Protein AF-A0A0C2XCM2-F1 (afdb_monomer_lite)

Secondary structure (DSSP, 8-state):
--TTPPPTT-HHHHHHHHHHHHHHHHHHHHHHHHHH-SPP------PPP-------PPPPPPPSSS-SS-BTTBPPPP-HHHHHHHS---SB-TTT--BSS-GGG---SS-TTT--HHHHHHHHHHHHHHHHT-------------PPPP-------

Structure (mmCIF, N/CA/C/O backbone):
data_AF-A0A0C2XCM2-F1
#
_entry.id   AF-A0A0C2XCM2-F1
#
loop_
_atom_site.group_PDB
_atom_site.id
_atom_site.type_symbol
_atom_site.label_atom_id
_atom_site.label_alt_id
_atom_site.label_comp_id
_atom_site.label_asym_id
_atom_site.label_entity_id
_atom_site.label_seq_id
_atom_site.pdbx_PDB_ins_code
_atom_site.Cartn_x
_atom_site.Cartn_y
_atom_site.Cartn_z
_atom_site.occupancy
_atom_site.B_iso_or_equiv
_atom_site.auth_seq_id
_atom_site.auth_comp_id
_atom_site.auth_asym_id
_atom_site.auth_atom_id
_atom_site.pdbx_PDB_model_num
ATOM 1 N N . MET A 1 1 ? -7.617 -12.799 18.771 1.00 47.28 1 MET A N 1
ATOM 2 C CA . MET A 1 1 ? -8.339 -11.601 19.252 1.00 47.28 1 MET A CA 1
ATOM 3 C C . MET A 1 1 ? -7.652 -10.381 18.660 1.00 47.28 1 MET A C 1
ATOM 5 O O . MET A 1 1 ? -6.436 -10.303 18.766 1.00 47.28 1 MET A O 1
ATOM 9 N N . ALA A 1 2 ? -8.380 -9.508 17.959 1.00 50.03 2 ALA A N 1
ATOM 10 C CA . ALA A 1 2 ? -7.797 -8.328 17.320 1.00 50.03 2 ALA A CA 1
ATOM 11 C C . ALA A 1 2 ? -7.305 -7.348 18.397 1.00 50.03 2 ALA A C 1
ATOM 13 O O . ALA A 1 2 ? -8.089 -6.881 19.223 1.00 50.03 2 ALA A O 1
ATOM 14 N N . THR A 1 3 ? -6.002 -7.085 18.425 1.00 58.81 3 THR A N 1
ATOM 15 C CA . THR A 1 3 ? -5.361 -6.182 19.384 1.00 58.81 3 THR A CA 1
ATOM 16 C C . THR A 1 3 ? -5.886 -4.763 19.172 1.00 58.81 3 THR A C 1
ATOM 18 O O . THR A 1 3 ? -5.585 -4.153 18.151 1.00 58.81 3 THR A O 1
ATOM 21 N N . GLY A 1 4 ? -6.699 -4.259 20.106 1.00 74.12 4 GLY A N 1
ATOM 22 C CA . GLY A 1 4 ? -7.236 -2.892 20.068 1.00 74.12 4 GLY A CA 1
ATOM 23 C C . GLY A 1 4 ? -8.758 -2.774 20.156 1.00 74.12 4 GLY A C 1
ATOM 24 O O . GLY A 1 4 ? -9.251 -1.661 20.294 1.00 74.12 4 GLY A O 1
ATOM 25 N N . ARG A 1 5 ? -9.514 -3.882 20.119 1.00 87.19 5 ARG A N 1
ATOM 26 C CA . ARG A 1 5 ? -10.965 -3.852 20.369 1.00 87.19 5 ARG A CA 1
ATOM 27 C C . ARG A 1 5 ? -11.254 -3.907 21.884 1.00 87.19 5 ARG A C 1
ATOM 29 O O . ARG A 1 5 ? -10.887 -4.909 22.502 1.00 87.19 5 ARG A O 1
ATOM 36 N N . PRO A 1 6 ? -11.908 -2.889 22.481 1.00 90.56 6 PRO A N 1
ATOM 37 C CA . PRO A 1 6 ? -12.364 -2.925 23.869 1.00 90.56 6 PRO A CA 1
ATOM 38 C C . PRO A 1 6 ? -13.376 -4.054 24.086 1.00 90.56 6 PRO A C 1
ATOM 40 O O . PRO A 1 6 ? -14.078 -4.457 23.158 1.00 90.56 6 PRO A O 1
ATOM 43 N N . SER A 1 7 ? -13.458 -4.584 25.308 1.00 88.81 7 SER A N 1
ATOM 44 C CA . SER A 1 7 ? -14.455 -5.604 25.640 1.00 88.81 7 SER A CA 1
ATOM 45 C C . SER A 1 7 ? -15.872 -5.024 25.581 1.00 88.81 7 SER A C 1
ATOM 47 O O . SER A 1 7 ? -16.111 -3.902 26.022 1.00 88.81 7 SER A O 1
ATOM 49 N N . ASP A 1 8 ? -16.836 -5.800 25.078 1.00 85.31 8 ASP A N 1
ATOM 50 C CA . ASP A 1 8 ? -18.230 -5.348 24.905 1.00 85.31 8 ASP A CA 1
ATOM 51 C C . ASP A 1 8 ? -18.945 -5.045 26.245 1.00 85.31 8 ASP A C 1
ATOM 53 O O . ASP A 1 8 ? -19.976 -4.384 26.268 1.00 85.31 8 ASP A O 1
ATOM 57 N N . VAL A 1 9 ? -18.379 -5.482 27.377 1.00 89.94 9 VAL A N 1
ATOM 58 C CA . VAL A 1 9 ? -18.895 -5.214 28.733 1.00 89.94 9 VAL A CA 1
ATOM 59 C C . VAL A 1 9 ? -18.453 -3.838 29.259 1.00 89.94 9 VAL A C 1
ATOM 61 O O . VAL A 1 9 ? -19.099 -3.279 30.142 1.00 89.94 9 VAL A O 1
ATOM 64 N N . ASN A 1 10 ? -17.366 -3.264 28.730 1.00 86.56 10 ASN A N 1
ATOM 65 C CA . ASN A 1 10 ? -16.818 -1.994 29.203 1.00 86.56 10 ASN A CA 1
ATOM 66 C C . ASN A 1 10 ? -17.218 -0.828 28.282 1.00 86.56 10 ASN A C 1
ATOM 68 O O . ASN A 1 10 ? -16.499 -0.486 27.340 1.00 86.56 10 ASN A O 1
ATOM 72 N N . ALA A 1 11 ? -18.351 -0.191 28.585 1.00 89.94 11 ALA A N 1
ATOM 73 C CA . ALA A 1 11 ? -18.872 0.943 27.819 1.00 89.94 11 ALA A CA 1
ATOM 74 C C . ALA A 1 11 ? -17.914 2.152 27.787 1.00 89.94 11 ALA A C 1
ATOM 76 O O . ALA A 1 11 ? -17.790 2.813 26.755 1.00 89.94 11 ALA A O 1
ATOM 77 N N . GLU A 1 12 ? -17.182 2.416 28.874 1.00 93.12 12 GLU A N 1
ATOM 78 C CA . GLU A 1 12 ? -16.211 3.520 28.918 1.00 93.12 12 GLU A CA 1
ATOM 79 C C . GLU A 1 12 ? -15.021 3.281 27.978 1.00 93.12 12 GLU A C 1
ATOM 81 O O . GLU A 1 12 ? -14.513 4.216 27.354 1.00 93.12 12 GLU A O 1
ATOM 86 N N . GLY A 1 13 ? -14.611 2.021 27.801 1.00 93.31 13 GLY A N 1
ATOM 87 C CA . GLY A 1 13 ? -13.574 1.637 26.838 1.00 93.31 13 GLY A CA 1
ATOM 88 C C . GLY A 1 13 ? -13.958 1.957 25.389 1.00 93.31 13 GLY A C 1
ATOM 89 O O . GLY A 1 13 ? -13.124 2.395 24.601 1.00 93.31 13 GLY A O 1
ATOM 90 N N . TRP A 1 14 ? -15.235 1.797 25.042 1.00 93.31 14 TRP A N 1
ATOM 91 C CA . TRP A 1 14 ? -15.751 2.177 23.725 1.00 93.31 14 TRP A CA 1
ATOM 92 C C . TRP A 1 14 ? -15.845 3.686 23.544 1.00 93.31 14 TRP A C 1
ATOM 94 O O . TRP A 1 14 ? -15.472 4.199 22.489 1.00 93.31 14 TRP A O 1
ATOM 104 N N . TYR A 1 15 ? -16.304 4.399 24.572 1.00 94.75 15 TYR A N 1
ATOM 105 C CA . TYR A 1 15 ? -16.401 5.855 24.532 1.00 94.75 15 TYR A CA 1
ATOM 106 C C . TYR A 1 15 ? -15.025 6.511 24.360 1.00 94.75 15 TYR A C 1
ATOM 108 O O . TYR A 1 15 ? -14.832 7.349 23.482 1.00 94.75 15 TYR A O 1
ATOM 116 N N . THR A 1 16 ? -14.040 6.083 25.149 1.00 93.94 16 THR A N 1
ATOM 117 C CA . THR A 1 16 ? -12.657 6.577 25.046 1.00 93.94 16 THR A CA 1
ATOM 118 C C . THR A 1 16 ? -12.030 6.275 23.688 1.00 93.94 16 THR A C 1
ATOM 120 O O . THR A 1 16 ? -11.418 7.165 23.096 1.00 93.94 16 THR A O 1
ATOM 123 N N . LEU A 1 17 ? -12.232 5.067 23.151 1.00 93.50 17 LEU A N 1
ATOM 124 C CA . LEU A 1 17 ? -11.760 4.719 21.812 1.00 93.50 17 LEU A CA 1
ATOM 125 C C . LEU A 1 17 ? -12.400 5.608 20.736 1.00 93.50 17 LEU A C 1
ATOM 127 O O . LEU A 1 17 ? -11.699 6.075 19.841 1.00 93.50 17 LEU A O 1
ATOM 131 N N . ALA A 1 18 ? -13.707 5.866 20.823 1.00 94.50 18 ALA A N 1
ATOM 132 C CA . ALA A 1 18 ? -14.404 6.735 19.877 1.00 94.50 18 ALA A CA 1
ATOM 133 C C . ALA A 1 18 ? -13.827 8.161 19.892 1.00 94.50 18 ALA A C 1
ATOM 135 O O . ALA A 1 18 ? -13.472 8.689 18.839 1.00 94.50 18 ALA A O 1
ATOM 136 N N . VAL A 1 19 ? -13.622 8.733 21.084 1.00 96.62 19 VAL A N 1
ATOM 137 C CA . VAL A 1 19 ? -12.987 10.053 21.245 1.00 96.62 19 VAL A CA 1
ATOM 138 C C . VAL A 1 19 ? -11.575 10.067 20.654 1.00 96.62 19 VAL A C 1
ATOM 140 O O . VAL A 1 19 ? -11.204 11.015 19.963 1.00 96.62 19 VAL A O 1
ATOM 143 N N . GLN A 1 20 ? -10.787 9.015 20.885 1.00 94.94 20 GLN A N 1
ATOM 144 C CA . GLN A 1 20 ? -9.439 8.907 20.332 1.00 94.94 20 GLN A CA 1
ATOM 145 C C . GLN A 1 20 ? -9.450 8.840 18.796 1.00 94.94 20 GLN A C 1
ATOM 147 O O . GLN A 1 20 ? -8.606 9.457 18.148 1.00 94.94 20 GLN A O 1
ATOM 152 N N . LEU A 1 21 ? -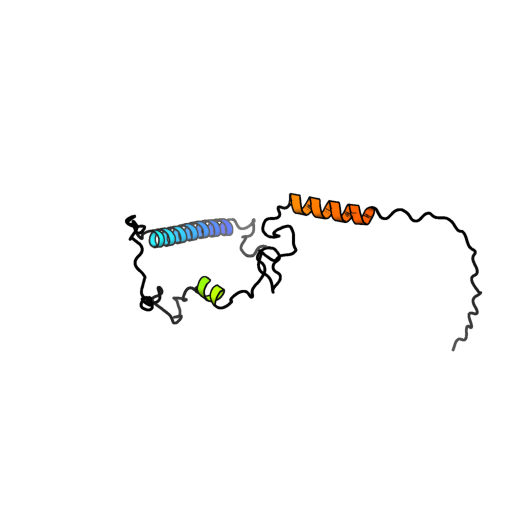10.399 8.118 18.194 1.00 95.38 21 LEU A N 1
ATOM 153 C CA . LEU A 1 21 ? -10.536 8.043 16.736 1.00 95.38 21 LEU A CA 1
ATOM 154 C C . LEU A 1 21 ? -10.906 9.399 16.122 1.00 95.38 21 LEU A C 1
ATOM 156 O O . LEU A 1 21 ? -10.358 9.756 15.076 1.00 95.38 21 LEU A O 1
ATOM 160 N N . ASP A 1 22 ? -11.777 10.165 16.776 1.00 96.69 22 ASP A N 1
ATOM 161 C CA . ASP A 1 22 ? -12.138 11.514 16.331 1.00 96.69 22 ASP A CA 1
ATOM 162 C C . ASP A 1 22 ? -10.955 12.483 16.448 1.00 96.69 22 ASP A C 1
ATOM 164 O O . ASP A 1 22 ? -10.693 13.257 15.525 1.00 96.69 22 ASP A O 1
ATOM 168 N N . GLN A 1 23 ? -10.182 12.393 17.535 1.00 95.94 23 GLN A N 1
ATOM 169 C CA . GLN A 1 23 ? -8.944 13.161 17.695 1.00 95.94 23 GLN A CA 1
ATOM 170 C C . GLN A 1 23 ? -7.926 12.821 16.605 1.00 95.94 23 GLN A C 1
ATOM 172 O O . GLN A 1 23 ? -7.390 13.732 15.978 1.00 95.94 23 GLN A O 1
ATOM 177 N N . ASN A 1 24 ? -7.708 11.532 16.328 1.00 94.81 24 ASN A N 1
ATOM 178 C CA . ASN A 1 24 ? -6.793 11.092 15.275 1.00 94.81 24 ASN A CA 1
ATOM 179 C C . ASN A 1 24 ? -7.225 11.622 13.900 1.00 94.81 24 ASN A C 1
ATOM 181 O O . ASN A 1 24 ? -6.402 12.156 13.154 1.00 94.81 24 ASN A O 1
ATOM 185 N N . ARG A 1 25 ? -8.528 11.559 13.585 1.00 94.44 25 ARG A N 1
ATOM 186 C CA . ARG A 1 25 ? -9.066 12.119 12.338 1.00 94.44 25 ARG A CA 1
ATOM 187 C C . ARG A 1 25 ? -8.815 13.621 12.246 1.00 94.44 25 ARG A C 1
ATOM 189 O O . ARG A 1 25 ? -8.317 14.083 11.225 1.00 94.44 25 ARG A O 1
ATOM 196 N N . ALA A 1 26 ? -9.108 14.370 13.308 1.00 94.12 26 ALA A N 1
ATOM 197 C CA . ALA A 1 26 ? -8.879 15.811 13.335 1.00 94.12 26 ALA A CA 1
ATOM 198 C C . ALA A 1 26 ? -7.390 16.159 13.158 1.00 94.12 26 ALA A C 1
ATOM 200 O O . ALA A 1 26 ? -7.054 17.106 12.443 1.00 94.12 26 ALA A O 1
ATOM 201 N N . THR A 1 27 ? -6.482 15.380 13.759 1.00 90.19 27 THR A N 1
ATOM 202 C CA . THR A 1 27 ? -5.037 15.572 13.567 1.00 90.19 27 THR A CA 1
ATOM 203 C C . THR A 1 27 ? -4.588 15.253 12.143 1.00 90.19 27 THR A C 1
ATOM 205 O O . THR A 1 27 ? -3.807 16.018 11.572 1.00 90.19 27 THR A O 1
ATOM 208 N N . ASP A 1 28 ? -5.114 14.183 11.539 1.00 83.81 28 ASP A N 1
ATOM 209 C CA . ASP A 1 28 ? -4.807 13.802 10.158 1.00 83.81 28 ASP A CA 1
ATOM 210 C C . ASP A 1 28 ? -5.322 14.851 9.166 1.00 83.81 28 ASP A C 1
ATOM 212 O O . ASP A 1 28 ? -4.608 15.234 8.237 1.00 83.81 28 ASP A O 1
ATOM 216 N N . GLU A 1 29 ? -6.535 15.362 9.378 1.00 89.19 29 GLU A N 1
ATOM 217 C CA . GLU A 1 29 ? -7.115 16.446 8.583 1.00 89.19 29 GLU A CA 1
ATOM 218 C C . GLU A 1 29 ? -6.286 17.729 8.697 1.00 89.19 29 GLU A C 1
ATOM 220 O O . GLU A 1 29 ? -5.958 18.334 7.676 1.00 89.19 29 GLU A O 1
ATOM 225 N N . ALA A 1 30 ? -5.866 18.118 9.904 1.00 88.62 30 ALA A N 1
ATOM 226 C CA . ALA A 1 30 ? -5.017 19.292 10.110 1.00 88.62 30 ALA A CA 1
ATOM 227 C C . ALA A 1 30 ? -3.642 19.150 9.422 1.00 88.62 30 ALA A C 1
ATOM 229 O O . ALA A 1 30 ? -3.137 20.088 8.788 1.00 88.62 30 ALA A O 1
ATOM 230 N N . PHE A 1 31 ? -3.041 17.960 9.489 1.00 87.12 31 PHE A N 1
ATOM 231 C CA . PHE A 1 31 ? -1.776 17.666 8.815 1.00 87.12 31 PHE A CA 1
ATOM 232 C C . PHE A 1 31 ? -1.922 17.666 7.283 1.00 87.12 31 PHE A C 1
ATOM 234 O O . PHE A 1 31 ? -1.094 18.219 6.550 1.00 87.12 31 PHE A O 1
ATOM 241 N N . GLN A 1 32 ? -3.006 17.095 6.762 1.00 81.12 32 GLN A N 1
ATOM 242 C CA . GLN A 1 32 ? -3.277 17.105 5.326 1.00 81.12 32 GLN A CA 1
ATOM 243 C C . GLN A 1 32 ? -3.637 18.500 4.808 1.00 81.12 32 GLN A C 1
ATOM 245 O O . GLN A 1 32 ? -3.218 18.868 3.713 1.00 81.12 32 GLN A O 1
ATOM 250 N N . ALA A 1 33 ? -4.366 19.302 5.582 1.00 81.12 33 ALA A N 1
ATOM 251 C CA . ALA A 1 33 ? -4.701 20.672 5.211 1.00 81.12 33 ALA A CA 1
ATOM 252 C C . ALA A 1 33 ? -3.443 21.547 5.104 1.00 81.12 33 ALA A C 1
ATOM 254 O O . ALA A 1 33 ? -3.284 22.286 4.131 1.00 81.12 33 ALA A O 1
ATOM 255 N N . SER A 1 34 ? -2.505 21.414 6.047 1.00 78.94 34 SER A N 1
ATOM 256 C CA . SER A 1 34 ? -1.229 22.140 5.997 1.00 78.94 34 SER A CA 1
ATOM 257 C C . SER A 1 34 ? -0.330 21.677 4.845 1.00 78.94 34 SER A C 1
ATOM 259 O O . SER A 1 34 ? 0.230 22.517 4.142 1.00 78.94 34 SER A O 1
ATOM 261 N N . SER A 1 35 ? -0.251 20.373 4.564 1.00 71.94 35 SER A N 1
ATOM 262 C CA . SER A 1 35 ? 0.542 19.845 3.437 1.00 71.94 35 SER A CA 1
ATOM 263 C C . SER A 1 35 ? -0.072 20.105 2.052 1.00 71.94 35 SER A C 1
ATOM 265 O O . SER A 1 35 ? 0.668 20.235 1.076 1.00 71.94 35 SER A O 1
ATOM 267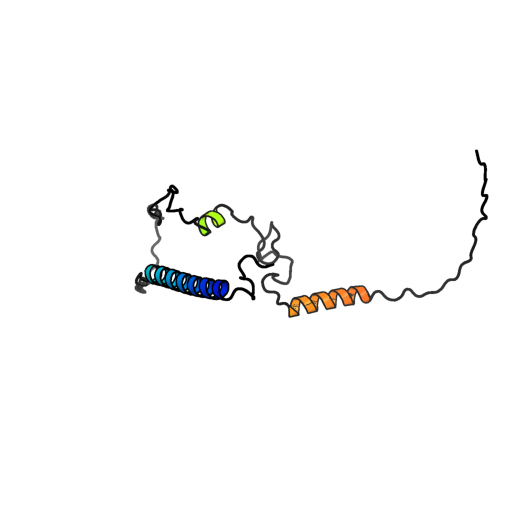 N N . ARG A 1 36 ? -1.403 20.240 1.946 1.00 67.06 36 ARG A N 1
ATOM 268 C CA . ARG A 1 36 ? -2.106 20.613 0.700 1.00 67.06 36 ARG A CA 1
ATOM 269 C C . ARG A 1 36 ? -2.149 22.125 0.448 1.00 67.06 36 ARG A C 1
ATOM 271 O O . ARG A 1 36 ? -2.549 22.529 -0.637 1.00 67.06 36 ARG A O 1
ATOM 278 N N . SER A 1 37 ? -1.717 22.956 1.402 1.00 55.06 37 SER A N 1
ATOM 279 C CA . SER A 1 37 ? -1.774 24.427 1.304 1.00 55.06 37 SER A CA 1
ATOM 280 C C . SER A 1 37 ? -0.722 25.078 0.389 1.00 55.06 37 SER A C 1
ATOM 282 O O . SER A 1 37 ? -0.642 26.303 0.307 1.00 55.06 37 SER A O 1
ATOM 284 N N . GLY A 1 38 ? 0.070 24.295 -0.349 1.00 60.31 38 GLY A N 1
ATOM 285 C CA . GLY A 1 38 ? 0.878 24.845 -1.433 1.00 60.31 38 GLY A CA 1
ATOM 286 C C . GLY A 1 38 ? -0.021 25.167 -2.630 1.00 60.31 38 GLY A C 1
ATOM 287 O O . GLY A 1 38 ? -0.731 24.263 -3.077 1.00 60.31 38 GLY A O 1
ATOM 288 N N . PRO A 1 39 ? -0.012 26.393 -3.193 1.00 53.31 39 PRO A N 1
ATOM 289 C CA . PRO A 1 39 ? -0.667 26.613 -4.475 1.00 53.31 39 PRO A CA 1
ATOM 290 C C . PRO A 1 39 ? -0.097 25.592 -5.461 1.00 53.31 39 PRO A C 1
ATOM 292 O O . PRO A 1 39 ? 1.125 25.455 -5.578 1.00 53.31 39 PRO A O 1
ATOM 295 N N . ALA A 1 40 ? -0.970 24.851 -6.151 1.00 57.19 40 ALA A N 1
ATOM 296 C CA . ALA A 1 40 ? -0.538 24.065 -7.296 1.00 57.19 40 ALA A CA 1
ATOM 297 C C . ALA A 1 40 ? 0.288 25.006 -8.185 1.00 57.19 40 ALA A C 1
ATOM 299 O O . ALA A 1 40 ? -0.179 26.120 -8.449 1.00 57.19 40 ALA A O 1
ATOM 300 N N . PRO A 1 41 ? 1.511 24.638 -8.611 1.00 52.34 41 PRO A N 1
ATOM 301 C CA . PRO A 1 41 ? 2.217 25.464 -9.566 1.00 52.34 41 PRO A CA 1
ATOM 302 C C . PRO A 1 41 ? 1.325 25.512 -10.803 1.00 52.34 41 PRO A C 1
ATOM 304 O O . PRO A 1 41 ? 1.174 24.511 -11.504 1.00 52.34 41 PRO A O 1
ATOM 307 N N . VAL A 1 42 ? 0.687 26.657 -11.038 1.00 53.00 42 VAL A N 1
ATOM 308 C CA . VAL A 1 42 ? 0.126 27.015 -12.335 1.00 53.00 42 VAL A CA 1
ATOM 309 C C . VAL A 1 42 ? 1.305 26.964 -13.292 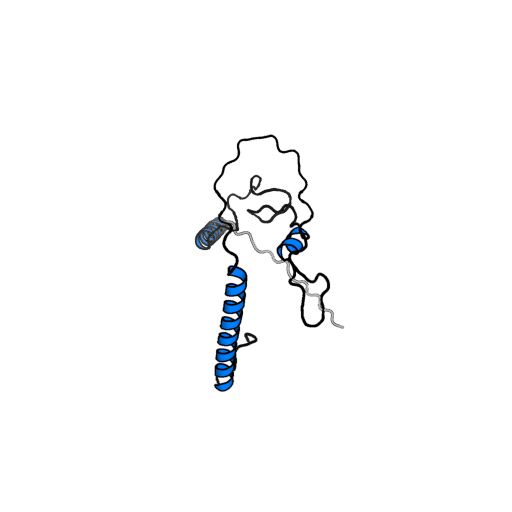1.00 53.00 42 VAL A C 1
ATOM 311 O O . VAL A 1 42 ? 2.094 27.897 -13.375 1.00 53.00 42 VAL A O 1
ATOM 314 N N . GLN A 1 43 ? 1.501 25.809 -13.922 1.00 60.47 43 GLN A N 1
ATOM 315 C CA . GLN A 1 43 ? 2.468 25.640 -14.990 1.00 60.47 43 GLN A CA 1
ATOM 316 C C . GLN A 1 43 ? 1.961 26.534 -16.126 1.00 60.47 43 GLN A C 1
ATOM 318 O O . GLN A 1 43 ? 0.893 26.236 -16.672 1.00 60.47 43 GLN A O 1
ATOM 323 N N . PRO A 1 44 ? 2.638 27.639 -16.492 1.00 45.59 44 PRO A N 1
ATOM 324 C CA . PRO A 1 44 ? 2.293 28.302 -17.733 1.00 45.59 44 PRO A CA 1
ATOM 325 C C . PRO A 1 44 ? 2.547 27.290 -18.850 1.00 45.59 44 PRO A C 1
ATOM 327 O O . PRO A 1 44 ? 3.663 26.794 -19.014 1.00 45.59 44 PRO A O 1
ATOM 330 N N . SER A 1 45 ? 1.494 26.940 -19.590 1.00 59.12 45 SER A N 1
ATOM 331 C CA . SER A 1 45 ? 1.585 26.113 -20.791 1.00 59.12 45 SER A CA 1
ATOM 332 C C . SER A 1 45 ? 2.307 26.898 -21.887 1.00 59.12 45 SER A C 1
ATOM 334 O O . SER A 1 45 ? 1.697 27.373 -22.841 1.00 59.12 45 SER A O 1
ATOM 336 N N . SER A 1 46 ? 3.621 27.025 -21.754 1.00 56.19 46 SER A N 1
ATOM 337 C CA . SER A 1 46 ? 4.505 27.533 -22.790 1.00 56.19 46 SER A CA 1
ATOM 338 C C . SER A 1 46 ? 5.369 26.371 -23.240 1.00 56.19 46 SER A C 1
ATOM 340 O O . SER A 1 46 ? 6.358 26.032 -22.598 1.00 56.19 46 SER A O 1
ATOM 342 N N . ARG A 1 47 ? 4.971 25.731 -24.342 1.00 63.09 47 ARG A N 1
ATOM 343 C CA . ARG A 1 47 ? 5.840 24.812 -25.083 1.00 63.09 47 ARG A CA 1
ATOM 344 C C . ARG A 1 47 ? 7.074 25.595 -25.556 1.00 63.09 47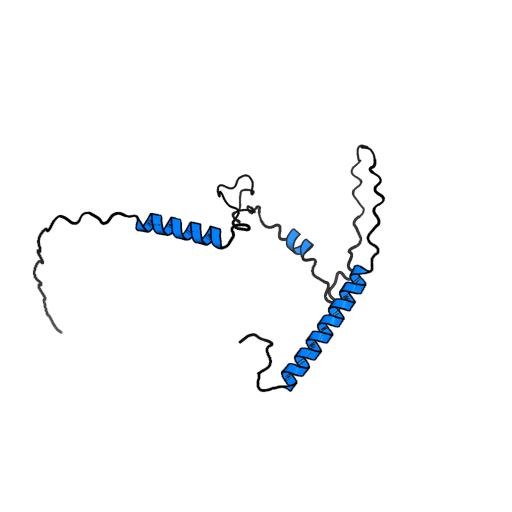 ARG A C 1
ATOM 346 O O . ARG A 1 47 ? 6.889 26.495 -26.376 1.00 63.09 47 ARG A O 1
ATOM 353 N N . PRO A 1 48 ? 8.309 25.280 -25.131 1.00 50.31 48 PRO A N 1
ATOM 354 C CA . PRO A 1 48 ? 9.485 25.845 -25.766 1.00 50.31 48 PRO A CA 1
ATOM 355 C C . PRO A 1 48 ? 9.873 24.958 -26.949 1.00 50.31 48 PRO A C 1
ATOM 357 O O . PRO A 1 48 ? 9.878 23.729 -26.854 1.00 50.31 48 PRO A O 1
ATOM 360 N N . GLY A 1 49 ? 10.182 25.598 -28.074 1.00 61.09 49 GLY A N 1
ATOM 361 C CA . GLY A 1 49 ? 10.762 24.945 -29.239 1.00 61.09 49 GLY A CA 1
ATOM 362 C C . GLY A 1 49 ? 12.030 24.164 -28.886 1.00 61.09 49 GLY A C 1
ATOM 363 O O . GLY A 1 49 ? 12.769 24.509 -27.965 1.00 61.09 49 GLY A O 1
ATOM 364 N N . LEU A 1 50 ? 12.248 23.088 -29.639 1.00 60.16 50 LEU A N 1
ATOM 365 C CA . LEU A 1 50 ? 13.389 22.188 -29.534 1.00 60.16 50 LEU A CA 1
ATOM 366 C C . LEU A 1 50 ? 14.700 22.961 -29.743 1.00 60.16 50 LEU A C 1
ATOM 368 O O . LEU A 1 50 ? 15.071 23.270 -30.872 1.00 60.16 50 LEU A O 1
ATOM 372 N N . LEU A 1 51 ? 15.415 23.236 -28.655 1.00 64.12 51 LEU A N 1
ATOM 373 C CA . LEU A 1 51 ? 16.838 23.567 -28.683 1.00 64.12 51 LEU A CA 1
ATOM 374 C C . LEU A 1 51 ? 17.616 22.412 -28.033 1.00 64.12 51 LEU A C 1
ATOM 376 O O . LEU A 1 51 ? 17.130 21.834 -27.055 1.00 64.12 51 LEU A O 1
ATOM 380 N N . PRO A 1 52 ? 18.806 22.048 -28.549 1.00 58.19 52 PRO A N 1
ATOM 381 C CA . PRO A 1 52 ? 19.603 20.961 -27.995 1.00 58.19 52 PRO A CA 1
ATOM 382 C C . PRO A 1 52 ? 20.072 21.340 -26.585 1.00 58.19 52 PRO A C 1
ATOM 384 O O . PRO A 1 52 ? 20.899 22.227 -26.392 1.00 58.19 52 PRO A O 1
ATOM 387 N N . MET A 1 53 ? 19.497 20.675 -25.584 1.00 56.31 53 MET A N 1
ATOM 388 C CA . MET A 1 53 ? 19.817 20.872 -24.175 1.00 56.31 53 MET A CA 1
ATOM 389 C C . MET A 1 53 ? 21.237 20.357 -23.904 1.00 56.31 53 MET A C 1
ATOM 391 O O . MET A 1 53 ? 21.469 19.147 -23.848 1.00 56.31 53 MET A O 1
ATOM 395 N N . SER A 1 54 ? 22.194 21.260 -23.682 1.00 63.50 54 SER A N 1
ATOM 396 C CA . SER A 1 54 ? 23.386 20.924 -22.898 1.00 63.50 54 SER A CA 1
ATOM 397 C C . SER A 1 54 ? 22.917 20.360 -21.557 1.00 63.50 54 SER A C 1
ATOM 399 O O . SER A 1 54 ? 22.045 20.950 -20.920 1.00 63.50 54 SER A O 1
ATOM 401 N N . LYS A 1 55 ? 23.453 19.205 -21.143 1.00 59.28 55 LYS A N 1
ATOM 402 C CA . LYS A 1 55 ? 23.128 18.547 -19.867 1.00 59.28 55 LYS A CA 1
ATOM 403 C C . LYS A 1 55 ? 23.529 19.454 -18.701 1.00 59.28 55 LYS A C 1
ATOM 405 O O . LYS A 1 55 ? 24.615 19.319 -18.147 1.00 59.28 55 LYS A O 1
ATOM 410 N N . VAL A 1 56 ? 22.659 20.388 -18.333 1.00 60.66 56 VAL A N 1
ATOM 411 C CA . VAL A 1 56 ? 22.757 21.111 -17.070 1.00 60.66 56 VAL A CA 1
ATOM 412 C C . VAL A 1 56 ? 22.431 20.089 -15.993 1.00 60.66 56 VAL A C 1
ATOM 414 O O . VAL A 1 56 ? 21.285 19.668 -15.850 1.00 60.66 56 VAL A O 1
ATOM 417 N N . VAL A 1 57 ? 23.457 19.630 -15.281 1.00 64.88 57 VAL A N 1
ATOM 418 C CA . VAL A 1 57 ? 23.265 18.876 -14.044 1.00 64.88 57 VAL A CA 1
ATOM 419 C C . VAL A 1 57 ? 22.536 19.823 -13.088 1.00 64.88 57 VAL A C 1
ATOM 421 O O . VAL A 1 57 ? 23.087 20.882 -12.777 1.00 64.88 57 VAL A O 1
ATOM 424 N N . PRO A 1 58 ? 21.294 19.521 -12.666 1.00 57.62 58 PRO A N 1
ATOM 425 C CA . PRO A 1 58 ? 20.619 20.364 -11.695 1.00 57.62 58 PRO A CA 1
ATOM 426 C C . PRO A 1 58 ? 21.458 20.382 -10.408 1.00 57.62 58 PRO A C 1
ATOM 428 O O . PRO A 1 58 ? 22.000 19.338 -10.028 1.00 57.62 58 PRO A O 1
ATOM 431 N N . PRO A 1 59 ? 21.596 21.538 -9.734 1.00 60.94 59 PRO A N 1
ATOM 432 C CA . PRO A 1 59 ? 22.283 21.585 -8.452 1.00 60.94 59 PRO A CA 1
ATOM 433 C C . PRO A 1 59 ? 21.614 20.590 -7.489 1.00 60.94 5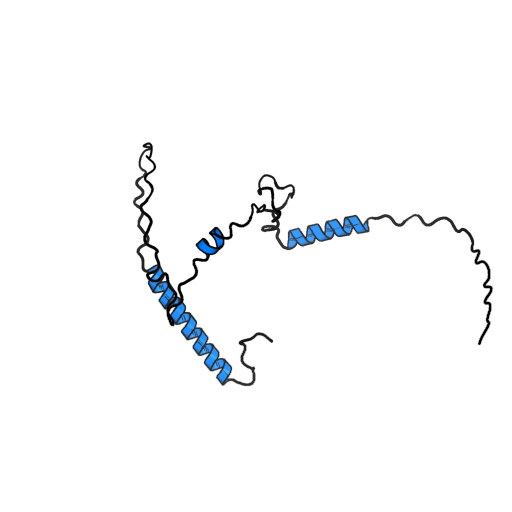9 PRO A C 1
ATOM 435 O O . PRO A 1 59 ? 20.392 20.405 -7.566 1.00 60.94 59 PRO A O 1
ATOM 438 N N . PRO A 1 60 ? 22.382 19.925 -6.604 1.00 61.06 60 PRO A N 1
ATOM 439 C CA . PRO A 1 60 ? 21.816 18.984 -5.649 1.00 61.06 60 PRO A CA 1
ATOM 440 C C . PRO A 1 60 ? 20.735 19.706 -4.850 1.00 61.06 60 PRO A C 1
ATOM 442 O O . PRO A 1 60 ? 21.005 20.702 -4.178 1.00 61.06 60 PRO A O 1
ATOM 445 N N . GLN A 1 61 ? 19.492 19.240 -4.976 1.00 57.91 61 GLN A N 1
ATOM 446 C CA . GLN A 1 61 ? 18.385 19.851 -4.255 1.00 57.91 61 GLN A CA 1
ATOM 447 C C . GLN A 1 61 ? 18.658 19.695 -2.752 1.00 57.91 61 GLN A C 1
ATOM 449 O O . GLN A 1 61 ? 19.020 18.592 -2.323 1.00 57.91 61 GLN A O 1
ATOM 454 N N . PRO A 1 62 ? 18.525 20.761 -1.941 1.00 57.28 62 PRO A N 1
ATOM 455 C CA . PRO A 1 62 ? 18.628 20.615 -0.497 1.00 57.28 62 PRO A CA 1
ATOM 456 C C . PRO A 1 62 ? 17.583 19.592 -0.042 1.00 57.28 62 PRO A C 1
ATOM 458 O O . PRO A 1 62 ? 16.469 19.553 -0.570 1.00 57.28 62 PRO A O 1
ATOM 461 N N . SER A 1 63 ? 17.959 18.713 0.892 1.00 60.53 63 SER A N 1
ATOM 462 C CA . SER A 1 63 ? 17.039 17.687 1.390 1.00 60.53 63 SER A CA 1
ATOM 463 C C . SER A 1 63 ? 15.773 18.362 1.899 1.00 60.53 63 SER A C 1
ATOM 465 O O . SER A 1 63 ? 15.858 19.299 2.687 1.00 60.53 63 SER A O 1
ATOM 467 N N . ARG A 1 64 ? 14.606 17.871 1.468 1.00 61.00 64 ARG A N 1
ATOM 468 C CA . ARG A 1 64 ? 13.298 18.427 1.853 1.00 61.00 64 ARG A CA 1
ATOM 469 C C . ARG A 1 64 ? 13.032 18.372 3.364 1.00 61.00 64 ARG A C 1
ATOM 471 O O . ARG A 1 64 ? 12.109 19.017 3.839 1.00 61.00 64 ARG A O 1
ATOM 478 N N . PHE A 1 65 ? 13.846 17.627 4.107 1.00 63.16 65 PHE A N 1
ATOM 479 C CA . PHE A 1 65 ? 13.744 17.460 5.549 1.00 63.16 65 PHE A CA 1
ATOM 480 C C . PHE A 1 65 ? 14.835 18.264 6.262 1.00 63.16 65 PHE A C 1
ATOM 482 O O . PHE A 1 65 ? 16.019 18.158 5.927 1.00 63.16 65 PHE A O 1
ATOM 489 N N . SER A 1 66 ? 14.421 19.057 7.255 1.00 58.81 66 SER A N 1
ATOM 490 C CA . SER A 1 66 ? 15.291 19.921 8.064 1.00 58.81 66 SER A CA 1
ATOM 491 C C . SER A 1 66 ? 16.239 19.146 8.986 1.00 58.81 66 SER A C 1
ATOM 493 O O . SER A 1 66 ? 17.230 19.706 9.450 1.00 58.81 66 SER A O 1
ATOM 495 N N . HIS A 1 67 ? 15.981 17.857 9.228 1.00 60.16 67 HIS A N 1
ATOM 496 C CA . HIS A 1 67 ? 16.785 17.011 10.106 1.00 60.16 67 HIS A CA 1
ATOM 497 C C . HIS A 1 67 ? 17.162 15.706 9.402 1.00 60.16 67 HIS A C 1
ATOM 499 O O . HIS A 1 67 ? 16.301 14.973 8.925 1.00 60.16 67 HIS A O 1
ATOM 505 N N . ARG A 1 68 ? 18.469 15.430 9.334 1.00 61.88 68 ARG A N 1
ATOM 506 C CA . ARG A 1 68 ? 19.037 14.168 8.820 1.00 61.88 68 ARG A CA 1
ATOM 507 C C . ARG A 1 68 ? 19.426 13.194 9.934 1.00 61.88 68 ARG A C 1
ATOM 509 O O . ARG A 1 68 ? 19.562 12.006 9.669 1.00 61.88 68 ARG A O 1
ATOM 516 N N . ASN A 1 69 ? 19.570 13.692 11.163 1.00 65.25 69 ASN A N 1
ATOM 517 C CA . ASN A 1 69 ? 19.840 12.878 12.341 1.00 65.25 69 ASN A CA 1
ATOM 518 C C . ASN A 1 69 ? 18.564 12.772 13.182 1.00 65.25 69 ASN A C 1
ATOM 520 O O . ASN A 1 69 ? 17.967 13.809 13.481 1.00 65.25 69 ASN A O 1
ATOM 524 N N . PRO A 1 70 ? 18.142 11.556 13.567 1.00 68.00 70 PRO A N 1
ATOM 525 C CA . PRO A 1 70 ? 17.005 11.383 14.457 1.00 68.00 70 PRO A CA 1
ATOM 526 C C . PRO A 1 70 ? 17.344 11.951 15.841 1.00 68.00 70 PRO A C 1
ATOM 528 O O . PRO A 1 70 ? 18.295 11.510 16.486 1.00 68.00 70 PRO A O 1
ATOM 531 N N . THR A 1 71 ? 16.560 12.929 16.291 1.00 72.06 71 THR A N 1
ATOM 532 C CA . THR A 1 71 ? 16.625 13.481 17.652 1.00 72.06 71 THR A CA 1
ATOM 533 C C . THR A 1 71 ? 15.514 12.841 18.487 1.00 72.06 71 THR A C 1
ATOM 535 O O . THR A 1 71 ? 14.422 12.615 17.952 1.00 72.06 71 THR A O 1
ATOM 538 N N . PRO A 1 72 ? 15.728 12.562 19.786 1.00 72.31 72 PRO A N 1
ATOM 539 C CA . PRO A 1 72 ? 14.656 12.112 20.669 1.00 72.31 72 PRO A CA 1
ATOM 540 C C . PRO A 1 72 ? 13.475 13.097 20.619 1.00 72.31 72 PRO A C 1
ATOM 542 O O . PRO A 1 72 ? 13.624 14.262 20.974 1.00 72.31 72 PRO A O 1
ATOM 545 N N . GLY A 1 73 ? 12.323 12.643 20.117 1.00 73.44 73 GLY A N 1
ATOM 546 C CA . GLY A 1 73 ? 11.103 13.450 19.973 1.00 73.44 73 GLY A CA 1
ATOM 547 C C . GLY A 1 73 ? 10.777 13.935 18.555 1.00 73.44 73 GLY A C 1
ATOM 548 O O . GLY A 1 73 ? 9.655 14.374 18.328 1.00 73.44 73 GLY A O 1
ATOM 549 N N . ASN A 1 74 ? 11.691 13.811 17.587 1.00 70.69 74 ASN A N 1
ATOM 550 C CA . ASN A 1 74 ? 11.396 14.086 16.177 1.00 70.69 74 ASN A CA 1
ATOM 551 C C . ASN A 1 74 ? 12.044 13.017 15.278 1.00 70.69 74 ASN A C 1
ATOM 553 O O . ASN A 1 74 ? 13.162 13.215 14.785 1.00 70.69 74 ASN A O 1
ATOM 557 N N . PRO A 1 75 ? 11.401 11.844 15.118 1.00 72.81 75 PRO A N 1
ATOM 558 C CA . PRO A 1 75 ? 11.913 10.806 14.239 1.00 72.81 75 PRO A CA 1
ATOM 559 C C . PRO A 1 75 ? 11.868 11.300 12.791 1.00 72.81 75 PRO A C 1
ATOM 561 O O . PRO A 1 75 ? 10.848 11.793 12.318 1.00 72.81 75 PRO A O 1
ATOM 564 N N . VAL A 1 76 ? 12.983 11.159 12.076 1.00 74.12 76 VAL A N 1
ATOM 565 C CA . VAL A 1 76 ? 13.044 11.507 10.653 1.00 74.12 76 VAL A CA 1
ATOM 566 C C . VAL A 1 76 ? 12.117 10.555 9.887 1.00 74.12 76 VAL A C 1
ATOM 568 O O . VAL A 1 76 ? 12.290 9.337 10.010 1.00 74.12 76 VAL A O 1
ATOM 571 N N . PRO A 1 77 ? 11.150 11.063 9.097 1.00 72.00 77 PRO A N 1
ATOM 572 C CA . PRO A 1 77 ? 10.353 10.223 8.219 1.00 72.00 77 PRO A CA 1
ATOM 573 C C . PRO A 1 77 ? 11.276 9.456 7.280 1.00 72.00 77 PRO A C 1
ATOM 575 O O . PRO A 1 77 ? 12.120 10.035 6.599 1.00 72.00 77 PRO A O 1
ATOM 578 N N . MET A 1 78 ? 11.144 8.135 7.261 1.00 75.00 78 MET A N 1
ATOM 579 C CA . MET A 1 78 ? 11.891 7.329 6.310 1.00 75.00 78 MET A CA 1
ATOM 580 C C . MET A 1 78 ? 11.363 7.630 4.906 1.00 75.00 78 MET A C 1
ATOM 582 O O . MET A 1 78 ? 10.169 7.479 4.651 1.00 75.00 78 MET A O 1
ATOM 586 N N . ASP A 1 79 ? 12.243 8.017 3.985 1.00 73.38 79 ASP A N 1
ATOM 587 C CA . ASP A 1 79 ? 11.886 8.151 2.575 1.00 73.38 79 ASP A CA 1
ATOM 588 C C . A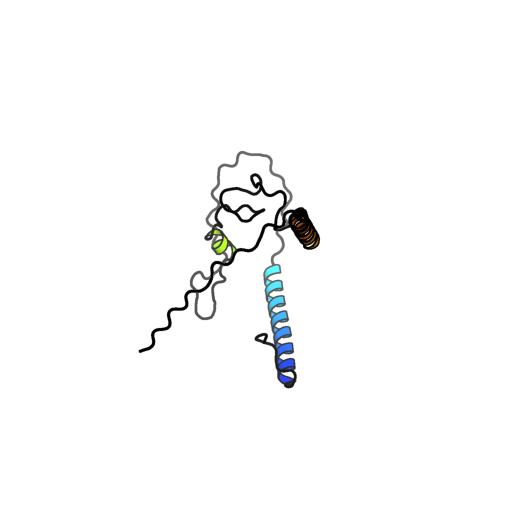SP A 1 79 ? 11.615 6.758 1.994 1.00 73.38 79 ASP A C 1
ATOM 590 O O . ASP A 1 79 ? 12.532 6.067 1.544 1.00 73.38 79 ASP A O 1
ATOM 594 N N . ILE A 1 80 ? 10.349 6.327 2.011 1.00 73.94 80 ILE A N 1
ATOM 595 C CA . ILE A 1 80 ? 9.918 5.014 1.501 1.00 73.94 80 ILE A CA 1
ATOM 596 C C . ILE A 1 80 ? 10.370 4.836 0.048 1.00 73.94 80 ILE A C 1
ATOM 598 O O . ILE A 1 80 ? 10.806 3.750 -0.328 1.00 73.94 80 ILE A O 1
ATOM 602 N N . ASP A 1 81 ? 10.333 5.901 -0.753 1.00 72.50 81 ASP A N 1
ATOM 603 C CA . ASP A 1 81 ? 10.783 5.875 -2.144 1.00 72.50 81 ASP A CA 1
ATOM 604 C C . ASP A 1 81 ? 12.300 5.718 -2.264 1.00 72.50 81 ASP A C 1
ATOM 606 O O . ASP A 1 81 ? 12.764 4.943 -3.099 1.00 72.50 81 ASP A O 1
ATOM 610 N N . ALA A 1 82 ? 13.087 6.375 -1.405 1.00 71.38 82 ALA A N 1
ATOM 611 C CA . ALA A 1 82 ? 14.539 6.199 -1.378 1.00 71.38 82 ALA A CA 1
ATOM 612 C C . ALA A 1 82 ? 14.920 4.803 -0.865 1.00 71.38 82 ALA A C 1
ATOM 614 O O . ALA A 1 82 ? 15.786 4.149 -1.444 1.00 71.38 82 ALA A O 1
ATOM 615 N N . ALA A 1 83 ? 14.228 4.296 0.156 1.00 71.06 83 ALA A N 1
ATOM 616 C CA . ALA A 1 83 ? 14.410 2.944 0.672 1.00 71.06 83 ALA A CA 1
ATOM 617 C C . ALA A 1 83 ? 14.012 1.876 -0.364 1.00 71.06 83 ALA A C 1
ATOM 619 O O . ALA A 1 83 ? 14.710 0.872 -0.517 1.00 71.06 83 ALA A O 1
ATOM 620 N N . ARG A 1 84 ? 12.928 2.100 -1.119 1.00 70.75 84 ARG A N 1
ATOM 621 C CA . ARG A 1 84 ? 12.487 1.238 -2.229 1.00 70.75 84 ARG A CA 1
ATOM 622 C C . ARG A 1 84 ? 13.422 1.339 -3.435 1.00 70.75 84 ARG A C 1
ATOM 624 O O . ARG A 1 84 ? 13.611 0.352 -4.130 1.00 70.75 84 ARG A O 1
ATOM 631 N N . LYS A 1 85 ? 14.030 2.502 -3.682 1.00 70.62 85 LYS A N 1
ATOM 632 C CA . LYS A 1 85 ? 15.043 2.694 -4.730 1.00 70.62 85 LYS A CA 1
ATOM 633 C C . LYS A 1 85 ? 16.362 2.004 -4.376 1.00 70.62 85 LYS A C 1
ATOM 635 O O . LYS A 1 85 ? 16.953 1.375 -5.246 1.00 70.62 85 LYS A O 1
ATOM 640 N N . ALA A 1 86 ? 16.804 2.118 -3.123 1.00 68.50 86 ALA A N 1
ATOM 641 C CA . ALA A 1 86 ? 18.011 1.469 -2.610 1.00 68.50 86 ALA A CA 1
ATOM 642 C C . ALA A 1 86 ? 17.869 -0.059 -2.602 1.00 68.50 86 ALA A C 1
ATOM 644 O O . ALA A 1 86 ? 18.815 -0.779 -2.906 1.00 68.50 86 ALA A O 1
ATOM 645 N N . LYS A 1 87 ? 16.658 -0.551 -2.329 1.00 65.94 87 LYS A N 1
ATOM 646 C CA . LYS A 1 87 ? 16.250 -1.934 -2.572 1.00 65.94 87 LYS A CA 1
ATOM 647 C C . LYS A 1 87 ? 15.721 -2.053 -3.996 1.00 65.94 87 LYS A C 1
ATOM 649 O O . LYS A 1 87 ? 14.541 -2.346 -4.177 1.00 65.94 87 LYS A O 1
ATOM 654 N N . SER A 1 88 ? 16.551 -1.774 -5.003 1.00 61.31 88 SER A N 1
ATOM 655 C CA . SER A 1 88 ? 16.168 -2.028 -6.392 1.00 61.31 88 SER A CA 1
ATOM 656 C C . SER A 1 88 ? 15.705 -3.477 -6.477 1.00 61.31 88 SER A C 1
ATOM 658 O O . SER A 1 88 ? 16.515 -4.394 -6.330 1.00 61.31 88 SER A O 1
ATOM 660 N N . VAL A 1 89 ? 14.394 -3.680 -6.613 1.00 64.94 89 VAL A N 1
ATOM 661 C CA . VAL A 1 89 ? 13.834 -5.014 -6.797 1.00 64.94 89 VAL A CA 1
ATOM 662 C C . VAL A 1 89 ? 14.563 -5.574 -8.018 1.00 64.94 89 VAL A C 1
ATOM 664 O O . VAL A 1 89 ? 14.595 -4.874 -9.036 1.00 64.94 89 VAL A O 1
ATOM 667 N N . PRO A 1 90 ? 15.222 -6.744 -7.913 1.00 67.56 90 PRO A N 1
ATOM 668 C CA . PRO A 1 90 ? 15.897 -7.350 -9.059 1.00 67.56 90 PRO A CA 1
ATOM 669 C C . PRO A 1 90 ? 14.906 -7.433 -10.218 1.00 67.56 90 PRO A C 1
ATOM 671 O O . PRO A 1 90 ? 13.711 -7.502 -9.942 1.00 67.56 90 PRO A O 1
ATOM 674 N N . ASP A 1 91 ? 15.385 -7.382 -11.467 1.00 72.94 91 ASP A N 1
ATOM 675 C CA . ASP A 1 91 ? 14.580 -7.357 -12.701 1.00 72.94 91 ASP A CA 1
ATOM 676 C C . ASP A 1 91 ? 13.543 -8.490 -12.746 1.00 72.94 91 ASP A C 1
ATOM 678 O O . ASP A 1 91 ? 13.731 -9.549 -13.348 1.00 72.94 91 ASP A O 1
ATOM 682 N N . ALA A 1 92 ? 12.443 -8.250 -12.044 1.00 82.31 92 ALA A N 1
ATOM 683 C CA . ALA A 1 92 ? 11.335 -9.144 -11.846 1.00 82.31 92 ALA A CA 1
ATOM 684 C C . ALA A 1 92 ? 10.305 -8.795 -12.898 1.00 82.31 92 ALA A C 1
ATOM 686 O O . ALA A 1 92 ? 9.876 -7.640 -13.038 1.00 82.31 92 ALA A O 1
ATOM 687 N N . CYS A 1 93 ? 9.883 -9.813 -13.625 1.00 85.56 93 CYS A N 1
ATOM 688 C CA . CYS A 1 93 ? 8.803 -9.690 -14.565 1.00 85.56 93 CYS A CA 1
ATOM 689 C C . CYS A 1 93 ? 7.561 -9.171 -13.842 1.00 85.56 93 CYS A C 1
ATOM 691 O O . CYS A 1 93 ? 7.080 -9.763 -12.877 1.00 85.56 93 CYS A O 1
ATOM 693 N N . ARG A 1 94 ? 7.004 -8.061 -14.329 1.00 80.56 94 ARG A N 1
ATOM 694 C CA . ARG A 1 94 ? 5.821 -7.451 -13.713 1.00 80.56 94 ARG A CA 1
ATOM 695 C C . ARG A 1 94 ? 4.547 -8.279 -13.898 1.00 80.56 94 ARG A C 1
ATOM 697 O O . ARG A 1 94 ? 3.607 -8.020 -13.163 1.00 80.56 94 ARG A O 1
ATOM 704 N N . ARG A 1 95 ? 4.556 -9.259 -14.815 1.00 81.38 95 ARG A N 1
ATOM 705 C CA . ARG A 1 95 ? 3.428 -10.163 -15.101 1.00 81.38 95 ARG A CA 1
ATOM 706 C C . ARG A 1 95 ? 3.427 -11.424 -14.237 1.00 81.38 95 ARG A C 1
ATOM 708 O O . ARG A 1 95 ? 2.371 -11.858 -13.800 1.00 81.38 95 ARG A O 1
ATOM 715 N N . CYS A 1 96 ? 4.599 -12.017 -13.989 1.00 83.06 96 CYS A N 1
ATOM 716 C CA . CYS A 1 96 ? 4.717 -13.309 -13.294 1.00 83.06 96 CYS A CA 1
ATOM 717 C C . CYS A 1 96 ? 5.575 -13.285 -12.018 1.00 83.06 96 CYS A C 1
ATOM 719 O O . CYS A 1 96 ? 5.632 -14.279 -11.300 1.00 83.06 96 CYS A O 1
ATOM 721 N N . GLY A 1 97 ? 6.288 -12.189 -11.747 1.00 80.88 97 GLY A N 1
ATOM 722 C CA . GLY A 1 97 ? 7.163 -12.027 -10.582 1.00 80.88 97 GLY A CA 1
ATOM 723 C C . GLY A 1 97 ? 8.512 -12.755 -10.654 1.00 80.88 97 GLY A C 1
ATOM 724 O O . GLY A 1 97 ? 9.336 -12.568 -9.762 1.00 80.88 97 GLY A O 1
ATOM 725 N N . LYS A 1 98 ? 8.774 -13.560 -11.693 1.00 82.50 98 LYS A N 1
ATOM 726 C CA . LYS A 1 98 ? 10.053 -14.273 -11.866 1.00 82.50 98 LYS A CA 1
ATOM 727 C C . LYS A 1 98 ? 11.161 -13.323 -12.327 1.00 82.50 98 LYS A C 1
ATOM 729 O O . LYS A 1 98 ? 10.899 -12.371 -13.057 1.00 82.50 98 LYS A O 1
ATOM 734 N N . LEU A 1 99 ? 12.397 -13.600 -11.916 1.00 83.62 99 LEU A N 1
ATOM 735 C CA . LEU A 1 99 ? 13.576 -12.818 -12.299 1.00 83.62 99 LEU A CA 1
ATOM 736 C C . LEU A 1 99 ? 14.109 -13.247 -13.672 1.00 83.62 99 LEU A C 1
ATOM 738 O O . LEU A 1 99 ? 13.945 -14.400 -14.067 1.00 83.62 99 LEU A O 1
ATOM 742 N N . GLY A 1 100 ? 14.778 -12.330 -14.372 1.00 85.88 100 GLY A N 1
ATOM 743 C CA . GLY A 1 100 ? 15.537 -12.636 -15.594 1.00 85.88 100 GLY A CA 1
ATOM 744 C C . GLY A 1 100 ? 14.825 -12.323 -16.912 1.00 85.88 100 GLY A C 1
ATOM 745 O O . GLY A 1 100 ? 15.435 -12.461 -17.965 1.00 85.88 100 GLY A O 1
ATOM 746 N N . HIS A 1 101 ? 13.575 -11.862 -16.869 1.00 86.81 101 HIS A N 1
ATOM 747 C CA . HIS A 1 101 ? 12.881 -11.316 -18.035 1.00 86.81 101 HIS A CA 1
ATOM 748 C C . HIS A 1 101 ? 11.961 -10.164 -17.629 1.00 86.81 101 HIS A C 1
ATOM 750 O O . HIS A 1 101 ? 11.513 -10.060 -16.483 1.00 86.81 101 HIS A O 1
ATOM 756 N N . TRP A 1 102 ? 11.656 -9.288 -18.582 1.00 85.88 102 TRP A N 1
ATOM 757 C CA . TRP A 1 102 ? 10.665 -8.235 -18.392 1.00 85.88 102 TRP A CA 1
ATOM 758 C C . TRP A 1 102 ? 9.295 -8.676 -18.902 1.00 85.88 102 TRP A C 1
ATOM 760 O O . TRP A 1 102 ? 9.155 -9.670 -19.602 1.00 85.88 102 TRP A O 1
ATOM 770 N N . ALA A 1 103 ? 8.254 -7.914 -18.561 1.00 83.25 103 ALA A N 1
ATOM 771 C CA . ALA A 1 103 ? 6.864 -8.233 -18.905 1.00 83.25 103 ALA A CA 1
ATOM 772 C C . ALA A 1 103 ? 6.628 -8.528 -20.403 1.00 83.25 103 ALA A C 1
ATOM 774 O O . ALA A 1 103 ? 5.729 -9.298 -20.738 1.00 83.25 103 ALA A O 1
ATOM 775 N N . LYS A 1 104 ? 7.434 -7.925 -21.287 1.00 81.94 104 LYS A N 1
ATOM 776 C CA . LYS A 1 104 ? 7.360 -8.121 -22.741 1.00 81.94 104 LYS A CA 1
ATOM 777 C C . LYS A 1 104 ? 7.800 -9.518 -23.180 1.00 81.94 104 LYS A C 1
ATOM 779 O O . LYS A 1 104 ? 7.207 -10.056 -24.102 1.00 81.94 104 LYS A O 1
ATOM 784 N N . ASP A 1 105 ? 8.758 -10.102 -22.470 1.00 84.62 105 ASP A N 1
ATOM 785 C CA . ASP A 1 105 ? 9.380 -11.389 -22.796 1.00 84.62 105 ASP A CA 1
ATOM 786 C C . ASP A 1 105 ? 8.867 -12.497 -21.859 1.00 84.62 105 ASP A C 1
ATOM 788 O O . ASP A 1 105 ? 9.575 -13.445 -21.541 1.00 84.62 105 ASP A O 1
ATOM 792 N N . CYS A 1 106 ? 7.653 -12.336 -21.320 1.00 87.00 106 CYS A N 1
ATOM 793 C CA . CYS A 1 106 ? 7.073 -13.293 -20.386 1.00 87.00 106 CYS A CA 1
ATOM 794 C C . CYS A 1 106 ? 6.259 -14.356 -21.121 1.00 87.00 106 CYS A C 1
ATOM 796 O O . CYS A 1 106 ? 5.271 -14.024 -21.778 1.00 87.00 106 CYS A O 1
ATOM 798 N N . ASP A 1 107 ? 6.623 -15.621 -20.906 1.00 84.62 107 ASP A N 1
ATOM 799 C CA . ASP A 1 107 ? 5.947 -16.796 -21.473 1.00 84.62 107 ASP A CA 1
ATOM 800 C C . ASP A 1 107 ? 4.512 -16.988 -20.957 1.00 84.62 107 ASP A C 1
ATOM 802 O O . ASP A 1 107 ? 3.722 -17.723 -21.550 1.00 84.62 107 ASP A O 1
ATOM 806 N N . LEU A 1 108 ? 4.147 -16.345 -19.839 1.00 80.56 108 LEU A N 1
ATOM 807 C CA . LEU A 1 108 ? 2.777 -16.406 -19.339 1.00 80.56 108 LEU A CA 1
ATOM 808 C C . LEU A 1 108 ? 1.850 -15.573 -20.223 1.00 80.56 108 LEU A C 1
ATOM 810 O O . LEU A 1 108 ? 2.134 -14.424 -20.567 1.00 80.56 108 LEU A O 1
ATOM 814 N N . ARG A 1 109 ? 0.691 -16.147 -20.552 1.00 71.19 109 ARG A N 1
ATOM 815 C CA . ARG A 1 109 ? -0.341 -15.486 -21.360 1.00 71.19 109 ARG A CA 1
ATOM 816 C C . ARG A 1 109 ? -1.060 -14.373 -20.590 1.00 71.19 109 ARG A C 1
ATOM 818 O O . ARG A 1 109 ? -1.427 -13.368 -21.190 1.00 71.19 109 ARG A O 1
ATOM 825 N N . PHE A 1 110 ? -1.185 -14.502 -19.273 1.00 70.06 110 PHE A N 1
ATOM 826 C CA . PHE A 1 110 ? -1.900 -13.567 -18.404 1.00 70.06 110 PHE A CA 1
ATOM 827 C C . PHE A 1 110 ? -0.963 -12.897 -17.394 1.00 70.06 110 PHE A C 1
ATOM 829 O O . PHE A 1 110 ? 0.082 -13.436 -17.023 1.00 70.06 110 PHE A O 1
ATOM 836 N N . ASP A 1 111 ? -1.319 -11.680 -16.991 1.00 74.44 111 ASP A N 1
ATOM 837 C CA . ASP A 1 111 ? -0.654 -10.971 -15.903 1.00 74.44 111 ASP A CA 1
ATOM 838 C C . ASP A 1 111 ? -1.355 -11.334 -14.593 1.00 74.44 111 ASP A C 1
ATOM 840 O O . ASP A 1 111 ? -2.528 -11.022 -14.403 1.00 74.44 111 ASP A O 1
ATOM 844 N N . VAL A 1 112 ? -0.630 -11.989 -13.686 1.00 69.94 112 VAL A N 1
ATOM 845 C CA . VAL A 1 112 ? -1.167 -12.474 -12.404 1.00 69.94 112 VAL A CA 1
ATOM 846 C C . VAL A 1 112 ? -1.692 -11.320 -11.542 1.00 69.94 112 VAL A C 1
ATOM 848 O O . VAL A 1 112 ? -2.524 -11.530 -10.668 1.00 69.94 112 VAL A O 1
ATOM 851 N N . ARG A 1 113 ? -1.239 -10.084 -11.782 1.00 71.38 113 ARG A N 1
ATOM 852 C CA . ARG A 1 113 ? -1.704 -8.905 -11.040 1.00 71.38 113 ARG A CA 1
ATOM 853 C C . ARG A 1 113 ? -3.082 -8.414 -11.470 1.00 71.38 113 ARG A C 1
ATOM 855 O O . ARG A 1 113 ? -3.678 -7.641 -10.724 1.00 71.38 113 ARG A O 1
ATOM 862 N N . TYR A 1 114 ? -3.522 -8.784 -12.669 1.00 72.12 114 TYR A N 1
ATOM 863 C CA . TYR A 1 114 ? -4.771 -8.314 -13.266 1.00 72.12 114 TYR A CA 1
ATOM 864 C C . TYR A 1 114 ? -5.770 -9.440 -13.531 1.00 72.12 114 TYR A C 1
ATOM 866 O O . TYR A 1 114 ? -6.853 -9.138 -14.010 1.00 72.12 114 TYR A O 1
ATOM 874 N N . LEU A 1 115 ? -5.417 -10.695 -13.229 1.00 78.69 115 LEU A N 1
ATOM 875 C CA . LEU A 1 115 ? -6.355 -11.810 -13.297 1.00 78.69 115 LEU A CA 1
ATOM 876 C C . LEU A 1 115 ? -7.410 -11.618 -12.206 1.00 78.69 115 LEU A C 1
ATOM 878 O O . LEU A 1 115 ? -7.058 -11.495 -11.024 1.00 78.69 115 LEU A O 1
ATOM 882 N N . ASP A 1 116 ? -8.673 -11.535 -12.602 1.00 83.62 116 ASP A N 1
ATOM 883 C CA . ASP A 1 116 ? -9.761 -11.433 -11.638 1.00 83.62 116 ASP A CA 1
ATOM 884 C C . ASP A 1 116 ? -10.036 -12.799 -10.968 1.00 83.62 116 ASP A C 1
ATOM 886 O O . ASP A 1 116 ? -9.450 -13.834 -11.307 1.00 83.62 116 ASP A O 1
ATOM 890 N N . LEU A 1 117 ? -10.854 -12.790 -9.911 1.00 82.62 117 LEU A N 1
ATOM 891 C CA . LEU A 1 117 ? -11.127 -14.008 -9.141 1.00 82.62 117 LEU A CA 1
ATOM 892 C C . LEU A 1 117 ? -11.929 -15.034 -9.950 1.00 82.62 117 LEU A C 1
ATOM 894 O O . LEU A 1 117 ? -11.756 -16.232 -9.727 1.00 82.62 117 LEU A O 1
ATOM 898 N N . ASP A 1 118 ? -12.749 -14.563 -10.888 1.00 86.44 118 ASP A N 1
ATOM 899 C CA . ASP A 1 118 ? -13.648 -15.384 -11.697 1.00 86.44 118 ASP A CA 1
ATOM 900 C C . ASP A 1 118 ? -12.886 -16.059 -12.857 1.00 86.44 118 ASP A C 1
ATOM 902 O O . ASP A 1 118 ? -13.094 -17.230 -13.174 1.00 86.44 118 ASP A O 1
ATOM 906 N N . GLU A 1 119 ? -11.926 -15.361 -13.458 1.00 85.00 119 GLU A N 1
ATOM 907 C CA . GLU A 1 119 ? -10.977 -15.890 -14.436 1.00 85.00 119 GLU A CA 1
ATOM 908 C C . GLU A 1 119 ? -10.047 -16.917 -13.782 1.00 85.00 119 GLU A C 1
ATOM 910 O O . GLU A 1 119 ? -9.734 -17.951 -14.378 1.00 85.00 119 GLU A O 1
ATOM 915 N N . LEU A 1 120 ? -9.609 -16.663 -12.543 1.00 86.25 120 LEU A N 1
ATOM 916 C CA . LEU A 1 120 ? -8.786 -17.616 -11.803 1.00 86.25 120 LEU A CA 1
ATOM 917 C C . LEU A 1 120 ? -9.565 -18.895 -11.464 1.00 86.25 120 LEU A C 1
ATOM 919 O O . LEU A 1 120 ? -8.998 -19.981 -11.603 1.00 86.25 120 LEU A O 1
ATOM 923 N N . SER A 1 121 ? -10.827 -18.793 -11.034 1.00 89.06 121 SER A N 1
ATOM 924 C CA . SER A 1 121 ? -11.647 -19.975 -10.737 1.00 89.06 121 SER A CA 1
ATOM 925 C C . SER A 1 121 ? -11.908 -20.804 -11.991 1.00 89.06 121 SER A C 1
ATOM 927 O O . SER A 1 121 ? -11.665 -22.010 -11.962 1.00 89.06 121 SER A O 1
ATOM 929 N N . ALA A 1 122 ? -12.269 -20.168 -13.108 1.00 90.88 122 ALA A N 1
ATOM 930 C CA . ALA A 1 122 ? -12.481 -20.856 -14.382 1.00 90.88 122 ALA A CA 1
ATOM 931 C C . ALA A 1 122 ? -11.234 -21.640 -14.840 1.00 90.88 122 ALA A C 1
ATOM 933 O O . ALA A 1 122 ? -11.326 -22.799 -15.239 1.00 90.88 122 ALA A O 1
ATOM 934 N N . LEU A 1 123 ? -10.038 -21.053 -14.709 1.00 86.81 123 LEU A N 1
ATOM 935 C CA . LEU A 1 123 ? -8.784 -21.741 -15.045 1.00 86.81 123 LEU A CA 1
ATOM 936 C C . LEU A 1 123 ? -8.484 -22.935 -14.131 1.00 86.81 123 LEU A C 1
ATOM 938 O O . LEU A 1 123 ? -7.877 -23.918 -14.567 1.00 86.81 123 LEU A O 1
ATOM 942 N N . ILE A 1 124 ? -8.847 -22.835 -12.851 1.00 91.25 124 ILE A N 1
ATOM 943 C CA . ILE A 1 124 ? -8.680 -23.935 -11.898 1.00 91.25 124 ILE A CA 1
ATOM 944 C C . ILE A 1 124 ? -9.627 -25.081 -12.268 1.00 91.25 124 ILE A C 1
ATOM 946 O O . ILE A 1 124 ? -9.183 -26.228 -12.307 1.00 91.25 124 ILE A O 1
ATOM 950 N N . GLU A 1 125 ? -10.883 -24.774 -12.583 1.00 92.50 125 GLU A N 1
ATOM 951 C CA . GLU A 1 125 ? -11.897 -25.753 -12.988 1.00 92.50 125 GLU A CA 1
ATOM 952 C C . GLU A 1 125 ? -11.507 -26.489 -14.276 1.00 92.50 125 GLU A C 1
ATOM 954 O O . GLU A 1 125 ? -11.479 -27.720 -14.279 1.00 92.50 125 GLU A O 1
ATOM 959 N N . ASP A 1 126 ? -11.091 -25.769 -15.322 1.00 92.00 126 ASP A N 1
ATOM 960 C CA . ASP A 1 126 ? -10.618 -26.367 -16.581 1.00 92.00 126 ASP A CA 1
ATOM 961 C C . ASP A 1 126 ? -9.437 -27.324 -16.353 1.00 92.00 126 ASP A C 1
ATOM 963 O O . ASP A 1 126 ? -9.353 -28.409 -16.939 1.00 92.00 126 ASP A O 1
ATOM 967 N N . ARG A 1 127 ? -8.505 -26.937 -15.474 1.00 90.38 127 ARG A N 1
ATOM 968 C CA . ARG A 1 127 ? -7.340 -27.763 -15.146 1.00 90.38 127 ARG A CA 1
ATOM 969 C C . ARG A 1 127 ? -7.727 -29.028 -14.382 1.00 90.38 127 ARG A C 1
ATOM 971 O O . ARG A 1 127 ? -7.105 -30.064 -14.607 1.00 90.38 127 ARG A O 1
ATOM 978 N N . LEU A 1 128 ? -8.705 -28.948 -13.481 1.00 91.75 128 LEU A N 1
ATOM 979 C CA . LEU A 1 128 ? -9.218 -30.108 -12.750 1.00 91.75 128 LEU A CA 1
ATOM 980 C C . LEU A 1 128 ? -9.977 -31.052 -13.687 1.00 91.75 128 LEU A C 1
ATOM 982 O O . LEU A 1 128 ? -9.687 -32.242 -13.697 1.00 91.75 128 LEU A O 1
ATOM 986 N N . ALA A 1 129 ? -10.830 -30.520 -14.564 1.00 92.25 129 ALA A N 1
ATOM 987 C CA . ALA A 1 129 ? -11.540 -31.311 -15.568 1.00 92.25 129 ALA A CA 1
ATOM 988 C C . ALA A 1 129 ? -10.581 -32.070 -16.505 1.00 92.25 129 ALA A C 1
ATOM 990 O O . ALA A 1 129 ? -10.824 -33.227 -16.850 1.00 92.25 129 ALA A O 1
ATOM 991 N N . ALA A 1 130 ? -9.455 -31.454 -16.881 1.00 89.62 130 ALA A N 1
ATOM 992 C CA . ALA A 1 130 ? -8.423 -32.126 -17.665 1.00 89.62 130 ALA A CA 1
ATOM 993 C C . ALA A 1 130 ? -7.791 -33.316 -16.918 1.00 89.62 130 ALA A C 1
ATOM 995 O O . ALA A 1 130 ? -7.516 -34.343 -17.537 1.00 89.62 130 ALA A O 1
ATOM 996 N N . LEU A 1 131 ? -7.583 -33.201 -15.602 1.00 86.12 131 LEU A N 1
ATOM 997 C CA . LEU A 1 131 ? -7.056 -34.288 -14.769 1.00 86.12 131 LEU A CA 1
ATOM 998 C C . LEU A 1 131 ? -8.095 -35.391 -14.522 1.00 86.12 131 LEU A C 1
ATOM 1000 O O . LEU A 1 131 ? -7.723 -36.560 -14.487 1.00 86.12 131 LEU A O 1
ATOM 1004 N N . ASP A 1 132 ? -9.375 -35.037 -14.413 1.00 82.62 132 ASP A N 1
ATOM 1005 C CA . ASP A 1 132 ? -10.471 -35.990 -14.196 1.00 82.62 132 ASP A CA 1
ATOM 1006 C C . ASP A 1 132 ? -10.863 -36.756 -15.472 1.00 82.62 132 ASP A C 1
ATOM 1008 O O . ASP A 1 132 ? -11.469 -37.820 -15.402 1.00 82.62 132 ASP A O 1
ATOM 1012 N N . SER A 1 133 ? -10.488 -36.256 -16.654 1.00 70.81 133 SER A N 1
ATOM 1013 C CA . SER A 1 133 ? -10.749 -36.918 -17.941 1.00 70.81 133 SER A CA 1
ATOM 1014 C C . SER A 1 133 ? -9.859 -38.135 -18.241 1.00 70.81 133 SER A C 1
ATOM 1016 O O . SER A 1 133 ? -9.946 -38.684 -19.341 1.00 70.81 133 SER A O 1
ATOM 1018 N N . VAL A 1 134 ? -9.021 -38.578 -17.291 1.00 68.94 134 VAL A N 1
ATOM 1019 C CA . VAL A 1 134 ? -8.320 -39.869 -17.383 1.00 68.94 134 VAL A CA 1
ATOM 1020 C C . VAL A 1 134 ? -9.386 -40.968 -17.515 1.00 68.94 134 VAL A C 1
ATOM 1022 O O . VAL A 1 134 ? -10.171 -41.155 -16.585 1.00 68.94 134 VAL A O 1
ATOM 1025 N N . PRO A 1 135 ? -9.476 -41.664 -18.665 1.00 68.06 135 PRO A N 1
ATOM 1026 C CA . PRO A 1 135 ? -10.505 -42.676 -18.871 1.00 68.06 135 PRO A CA 1
ATOM 1027 C C . PRO A 1 135 ? -10.379 -43.783 -17.817 1.00 68.06 135 PRO A C 1
ATOM 1029 O O . PRO A 1 135 ? -9.248 -44.119 -17.455 1.00 68.06 135 PRO A O 1
ATOM 1032 N N . PRO A 1 136 ? -11.490 -44.380 -17.341 1.00 58.53 136 PRO A N 1
ATOM 1033 C CA . PRO A 1 136 ? -11.396 -45.593 -16.544 1.00 58.53 136 PRO A CA 1
ATOM 1034 C C . PRO A 1 136 ? -10.663 -46.644 -17.383 1.00 58.53 136 PRO A C 1
ATOM 1036 O O . PRO A 1 136 ? -11.078 -46.951 -18.503 1.00 58.53 136 PRO A O 1
ATOM 1039 N N . GLU A 1 137 ? -9.539 -47.129 -16.856 1.00 61.16 137 GLU A N 1
ATOM 1040 C CA . GLU A 1 137 ? -8.815 -48.280 -17.393 1.00 61.16 137 GLU A CA 1
ATOM 1041 C C . GLU A 1 137 ? -9.838 -49.391 -17.698 1.00 61.16 137 GLU A C 1
ATOM 1043 O O . GLU A 1 137 ? -10.655 -49.699 -16.824 1.00 61.16 137 GLU A O 1
ATOM 1048 N N . PRO A 1 138 ? -9.869 -49.968 -18.915 1.00 57.22 138 PRO A N 1
ATOM 1049 C CA . PRO A 1 138 ? -10.759 -51.083 -19.193 1.00 57.22 138 PRO A CA 1
ATOM 1050 C C . PRO A 1 138 ? -10.318 -52.274 -18.338 1.00 57.22 138 PRO A C 1
ATOM 1052 O O . PRO A 1 138 ? -9.251 -52.852 -18.535 1.00 57.22 138 PRO A O 1
ATOM 1055 N N . GLU A 1 139 ? -11.138 -52.599 -17.349 1.00 65.06 139 GLU A N 1
ATOM 1056 C CA . GLU A 1 139 ? -10.985 -53.757 -16.485 1.00 65.06 139 GLU A CA 1
ATOM 1057 C C . GLU A 1 139 ? -11.304 -55.035 -17.265 1.00 65.06 139 GLU A C 1
ATOM 1059 O O . GLU A 1 139 ? -12.465 -55.358 -17.461 1.00 65.06 139 GLU A O 1
ATOM 1064 N N . ASP A 1 140 ? -10.262 -55.750 -17.699 1.00 58.06 140 ASP A N 1
ATOM 1065 C CA . ASP A 1 140 ? -10.310 -57.166 -18.075 1.00 58.06 140 ASP A CA 1
ATOM 1066 C C . ASP A 1 140 ? -8.907 -57.784 -17.923 1.00 58.06 140 ASP A C 1
ATOM 1068 O O . ASP A 1 140 ? -7.984 -57.422 -18.646 1.00 58.06 140 ASP A O 1
ATOM 1072 N N . GLU A 1 141 ? -8.746 -58.660 -16.924 1.00 52.88 141 GLU A N 1
ATOM 1073 C CA . GLU A 1 141 ? -8.035 -59.957 -16.961 1.00 52.88 141 GLU A CA 1
ATOM 1074 C C . GLU A 1 141 ? -7.931 -60.506 -15.513 1.00 52.88 141 GLU A C 1
ATOM 1076 O O . GLU A 1 141 ? -7.189 -59.966 -14.683 1.00 52.88 141 GLU A O 1
ATOM 1081 N N . PRO A 1 142 ? -8.663 -61.579 -15.153 1.00 57.50 142 PRO A N 1
ATOM 1082 C CA . PRO A 1 142 ? -8.515 -62.242 -13.865 1.00 57.50 142 PRO A CA 1
ATOM 1083 C C . PRO A 1 142 ? -7.384 -63.278 -13.933 1.00 57.50 142 PRO A C 1
ATOM 1085 O O . PRO A 1 142 ? -7.559 -64.345 -14.516 1.00 57.50 142 PRO A O 1
ATOM 1088 N N . VAL A 1 143 ? -6.245 -63.027 -13.278 1.00 52.34 143 VAL A N 1
ATOM 1089 C CA . VAL A 1 143 ? -5.195 -64.052 -13.105 1.00 52.34 143 VAL A CA 1
ATOM 1090 C C . VAL A 1 143 ? -4.795 -64.200 -11.637 1.00 52.34 143 VAL A C 1
ATOM 1092 O O . VAL A 1 143 ? -3.934 -63.514 -11.100 1.00 52.34 143 VAL A O 1
ATOM 1095 N N . GLU A 1 144 ? -5.515 -65.130 -11.016 1.00 52.72 144 GLU A N 1
ATOM 1096 C CA . GLU A 1 144 ? -5.008 -66.263 -10.240 1.00 52.72 144 GLU A CA 1
ATOM 1097 C C . GLU A 1 144 ? -4.071 -66.003 -9.045 1.00 52.72 144 GLU A C 1
ATOM 1099 O O . GLU A 1 144 ? -2.870 -65.757 -9.134 1.00 52.72 144 GLU A O 1
ATOM 1104 N N . GLN A 1 145 ? -4.678 -66.199 -7.875 1.00 54.62 145 GLN A N 1
ATOM 1105 C CA . GLN A 1 145 ? -4.060 -66.414 -6.576 1.00 54.62 145 GLN A CA 1
ATOM 1106 C C . GLN A 1 145 ? -2.933 -67.459 -6.625 1.00 54.62 145 GLN A C 1
ATOM 1108 O O . GLN A 1 145 ? -3.162 -68.614 -6.985 1.00 54.62 145 GLN A O 1
ATOM 1113 N N . LYS A 1 146 ? -1.764 -67.123 -6.064 1.00 47.12 146 LYS A N 1
ATOM 1114 C CA . LYS A 1 146 ? -0.970 -68.113 -5.325 1.00 47.12 146 LYS A CA 1
ATOM 1115 C C . LYS A 1 146 ? -0.168 -67.467 -4.203 1.00 47.12 146 LYS A C 1
ATOM 1117 O O . LYS A 1 146 ? 0.921 -66.945 -4.404 1.00 47.12 146 LYS A O 1
ATOM 1122 N N . MET A 1 147 ? -0.730 -67.536 -3.002 1.00 46.91 147 MET A N 1
ATOM 1123 C CA . MET A 1 147 ? 0.003 -67.354 -1.754 1.00 46.91 147 MET A CA 1
ATOM 1124 C C . MET A 1 147 ? 0.913 -68.581 -1.565 1.00 46.91 147 MET A C 1
ATOM 1126 O O . MET A 1 147 ? 0.387 -69.698 -1.567 1.00 46.91 147 MET A O 1
ATOM 1130 N N . PRO A 1 148 ? 2.242 -68.456 -1.419 1.00 51.31 148 PRO A N 1
ATOM 1131 C CA . PRO A 1 148 ? 3.025 -69.526 -0.826 1.00 51.31 148 PRO A CA 1
ATOM 1132 C C . PRO A 1 148 ? 2.912 -69.440 0.699 1.00 51.31 148 PRO A C 1
ATOM 1134 O O . PRO A 1 148 ? 3.005 -68.366 1.289 1.00 51.31 148 PRO A O 1
ATOM 1137 N N . ALA A 1 149 ? 2.634 -70.599 1.286 1.00 54.19 149 ALA A N 1
ATOM 1138 C CA . ALA A 1 149 ? 2.335 -70.808 2.687 1.00 54.19 149 ALA A CA 1
ATOM 1139 C C . ALA A 1 149 ? 3.433 -70.308 3.635 1.00 54.19 149 ALA A C 1
ATOM 1141 O O . ALA A 1 149 ? 4.624 -70.303 3.330 1.00 54.19 149 ALA A O 1
ATOM 1142 N N . GLU A 1 150 ? 2.953 -69.910 4.801 1.00 56.06 150 GLU A N 1
ATOM 1143 C CA . GLU A 1 150 ? 3.688 -69.488 5.976 1.00 56.06 150 GLU A CA 1
ATOM 1144 C C . GLU A 1 150 ? 4.498 -70.658 6.545 1.00 56.06 150 GLU A C 1
ATOM 1146 O O . GLU A 1 150 ? 3.925 -71.703 6.838 1.00 56.06 150 GLU A O 1
ATOM 1151 N N . ASP A 1 151 ? 5.795 -70.458 6.780 1.00 54.47 151 ASP A N 1
ATOM 1152 C CA . ASP A 1 151 ? 6.558 -71.262 7.740 1.00 54.47 151 ASP A CA 1
ATOM 1153 C C . ASP A 1 151 ? 6.948 -70.354 8.910 1.00 54.47 151 ASP A C 1
ATOM 1155 O O . ASP A 1 151 ? 8.011 -69.731 8.967 1.00 54.47 151 ASP A O 1
ATOM 1159 N N . PHE A 1 152 ? 6.007 -70.244 9.845 1.00 51.00 152 PHE A N 1
ATOM 1160 C CA . PHE A 1 152 ? 6.167 -69.595 11.138 1.00 51.00 152 PHE A CA 1
ATOM 1161 C C . PHE A 1 152 ? 7.045 -70.493 12.025 1.00 51.00 152 PHE A C 1
ATOM 1163 O O . PHE A 1 152 ? 6.550 -71.390 12.708 1.00 51.00 152 PHE A O 1
ATOM 1170 N N . VAL A 1 153 ? 8.364 -70.281 12.028 1.00 60.41 153 VAL A N 1
ATOM 1171 C CA . VAL A 1 153 ? 9.232 -70.897 13.043 1.00 60.41 153 VAL A CA 1
ATOM 1172 C C . VAL A 1 153 ? 9.152 -70.057 14.314 1.00 60.41 153 VAL A C 1
ATOM 1174 O O . VAL A 1 153 ? 9.884 -69.087 14.501 1.00 60.41 153 VAL A O 1
ATOM 1177 N N . SER A 1 154 ? 8.240 -70.452 15.202 1.00 60.25 154 SER A N 1
ATOM 1178 C CA . SER A 1 154 ? 8.349 -70.160 16.631 1.00 60.25 154 SER A CA 1
ATOM 1179 C C . SER A 1 154 ? 9.639 -70.771 17.174 1.00 60.25 154 SER A C 1
ATOM 1181 O O . SER A 1 154 ? 9.807 -71.987 17.129 1.00 60.25 154 SER A O 1
ATOM 1183 N N . SER A 1 155 ? 10.505 -69.955 17.771 1.00 48.25 155 SER A N 1
ATOM 1184 C CA . SER A 1 155 ? 11.336 -70.415 18.882 1.00 48.25 155 SER A CA 1
ATOM 1185 C C . SER A 1 155 ? 11.522 -69.271 19.870 1.00 48.25 155 SER A C 1
ATOM 1187 O O . SER A 1 155 ? 12.303 -68.348 19.671 1.00 48.25 155 SER A O 1
ATOM 1189 N N . SER A 1 156 ? 10.707 -69.347 20.912 1.00 55.97 156 SER A N 1
ATOM 1190 C CA . SER A 1 156 ? 10.864 -68.711 22.212 1.00 55.97 156 SER A CA 1
ATOM 1191 C C . SER A 1 156 ? 12.213 -69.047 22.852 1.00 55.97 156 SER A C 1
ATOM 1193 O O . SER A 1 156 ? 12.532 -70.232 22.917 1.00 55.97 156 SER A O 1
ATOM 1195 N N . GLU A 1 157 ? 12.924 -68.042 23.374 1.00 48.78 157 GLU A N 1
ATOM 1196 C CA . GLU A 1 157 ? 13.478 -68.013 24.745 1.00 48.78 157 GLU A CA 1
ATOM 1197 C C . GLU A 1 157 ? 13.863 -66.582 25.155 1.00 48.78 157 GLU A C 1
ATOM 1199 O O . GLU A 1 157 ? 14.410 -65.848 24.299 1.00 48.78 157 GLU A O 1
#

Radius of gyration: 34.36 Å; chains: 1; bounding box: 42×100×59 Å

Organism: Hebeloma cylindrosporum (NCBI:txid76867)

pLDDT: mean 72.75, std 14.5, range [45.59, 96.69]

InterPro domains:
  IPR001878 Zinc finger, CCHC-type [PF00098] (92-107)
  IPR001878 Zinc finger, CCHC-type [PS50158] (93-106)
  IPR001878 Zinc finger, CCHC-type [SM00343] (92-108)
  IPR036875 Zinc finger, CCHC-type superfamily [SSF57756] (85-108)

Sequence (157 aa):
MATGRPSDVNAEGWYTLAVQLDQNRATDEAFQASSRSGPAPVQPSSRPGLLPMSKVVPPPQPSRFSHRNPTPGNPVPMDIDAARKAKSVPDACRRCGKLGHWAKDCDLRFDVRYLDLDELSALIEDRLAALDSVPPEPEDEPVEQKMPAEDFVSSSE

Foldseek 3Di:
DPPQDDDPVDPVSVVVVVVVVVVVVVVVVVVVCVVVPDPDPPPPPDDDDDDPDDPPPPDPDDPPDPDPDQDVPRGDPPPVVVVCVVPPPAQAAQQPRDHDDHVVPDPDPGRPVPQDPVNVVVVVVVVVVVVVPPDPDPDDDDDDDDDDDDDDDDDDD